Protein AF-A0A662BQ84-F1 (afdb_monomer)

Solvent-accessible surface area (backbone atoms only — not comparable to full-atom values): 8230 Å² total; per-residue (Å²): 111,75,69,59,52,52,52,52,53,50,53,56,57,56,59,62,64,73,66,66,74,77,81,66,77,71,79,76,79,43,72,66,58,54,48,57,73,73,49,68,74,61,51,73,52,59,63,86,55,91,82,68,90,60,71,38,52,29,41,35,36,44,42,56,72,46,82,45,59,93,49,97,85,47,51,52,37,38,36,45,29,62,26,36,37,41,40,28,35,71,50,88,88,53,44,69,54,76,37,42,40,39,45,31,42,33,42,38,37,54,76,43,84,90,43,82,91,64,59,46,71,51,72,52,73,52,74,49,80,44,54,86,77,84,84,94,129

Sequence (137 aa):
MRKHLLSCLFTLFLTGLSFAQQIDSLPRVDLAKIALVNQSDSYVTLPFDIGNLEPLIFEANISPSFIIRKRKDSRLMGVLTAQIIIRMYNEESLPVRTPSYMPQITAYYLLNDKKAASKHTLFGKVAHHSNGQSGDF

Mean predicted aligned error: 11.11 Å

pLDDT: mean 84.64, std 13.66, range [54.66, 98.19]

Radius of gyration: 25.5 Å; Cα contacts (8 Å, |Δi|>4): 216; chains: 1; bounding box: 55×31×76 Å

Secondary structure (DSSP, 8-state):
-HHHHHHHHHHHHHHHTS------------HHHHHHHTSPPPEE--TTSTT-SS-EEEEEEE--EEEE-SSTT-SEEEEEEEEEEEEEESSTT--EEEEEEEEEEEEEEES--S-TT---EEEEEEE--B----S--

Nearest PDB structures (foldseek):
  4m4d-assembly2_B  TM=6.508E-01  e=1.703E+00  Mus musculus
  4m4d-assembly1_A  TM=5.588E-01  e=1.703E+00  Mus musculus
  2e3s-assembly1_A  TM=3.318E-01  e=1.096E+00  Homo sapiens
  6o1t-assembly1_A  TM=4.427E-01  e=5.128E+00  Bos taurus
  5wd6-assembly1_A  TM=4.422E-01  e=7.970E+00  Bos taurus

Foldseek 3Di:
DVVVVVVVVVVVVVVVVVPPDPPDPPPQDDPVNVVVVVFDDWDKDAQPDPPDPAQFRMKTKDWDKDKDDPDPRDQKIKIWIFIKIWTFHPDVVRDTAQIKTKIKMKMKGWPDDPDSVDIDIDMDMDIDIDSPDDDDD

Structure (mmCIF, N/CA/C/O backbone):
data_AF-A0A662BQ84-F1
#
_entry.id   AF-A0A662BQ84-F1
#
loop_
_atom_site.group_PDB
_atom_site.id
_atom_site.type_symbol
_atom_site.label_atom_id
_atom_site.label_alt_id
_atom_site.label_comp_id
_atom_site.label_asym_id
_atom_site.label_entity_id
_atom_site.label_seq_id
_atom_site.pdbx_PDB_ins_code
_atom_site.Cartn_x
_atom_site.Cartn_y
_atom_site.Cartn_z
_atom_site.occupancy
_atom_site.B_iso_or_equiv
_atom_site.auth_seq_id
_atom_site.auth_comp_id
_atom_site.auth_asym_id
_atom_site.auth_atom_id
_atom_site.pdbx_PDB_model_num
ATOM 1 N N . MET A 1 1 ? 38.771 -17.435 48.841 1.00 61.94 1 MET A N 1
ATOM 2 C CA . MET A 1 1 ? 38.374 -17.151 47.438 1.00 61.94 1 MET A CA 1
ATOM 3 C C . MET A 1 1 ? 36.941 -17.587 47.116 1.00 61.94 1 MET A C 1
ATOM 5 O O . MET A 1 1 ? 36.135 -16.732 46.782 1.00 61.94 1 MET A O 1
ATOM 9 N N . ARG A 1 2 ? 36.564 -18.862 47.301 1.00 68.62 2 ARG A N 1
ATOM 10 C CA . ARG A 1 2 ? 35.223 -19.393 46.955 1.00 68.62 2 ARG A CA 1
ATOM 11 C C . ARG A 1 2 ? 34.027 -18.698 47.650 1.00 68.62 2 ARG A C 1
ATOM 13 O O . ARG A 1 2 ? 32.981 -18.539 47.036 1.00 68.62 2 ARG A O 1
ATOM 20 N N . LYS A 1 3 ? 34.195 -18.227 48.896 1.00 66.38 3 LYS A N 1
ATOM 21 C CA . LYS A 1 3 ? 33.155 -17.493 49.654 1.00 66.38 3 LYS A CA 1
ATOM 22 C C . LYS A 1 3 ? 32.896 -16.071 49.124 1.00 66.38 3 LYS A C 1
ATOM 24 O O . LYS A 1 3 ? 31.753 -15.637 49.088 1.00 66.38 3 LYS A O 1
ATOM 29 N N . HIS A 1 4 ? 33.938 -15.377 48.659 1.00 72.38 4 HIS A N 1
ATOM 30 C CA . HIS A 1 4 ? 33.802 -14.040 48.065 1.00 72.38 4 HIS A CA 1
ATOM 31 C C . HIS A 1 4 ? 33.186 -14.104 46.663 1.00 72.38 4 HIS A C 1
ATOM 33 O O . HIS A 1 4 ? 32.389 -13.245 46.313 1.00 72.38 4 HIS A O 1
ATOM 39 N N . LEU A 1 5 ? 33.470 -15.174 45.910 1.00 75.38 5 LEU A N 1
ATOM 40 C CA . LEU A 1 5 ? 32.844 -15.430 44.611 1.00 75.38 5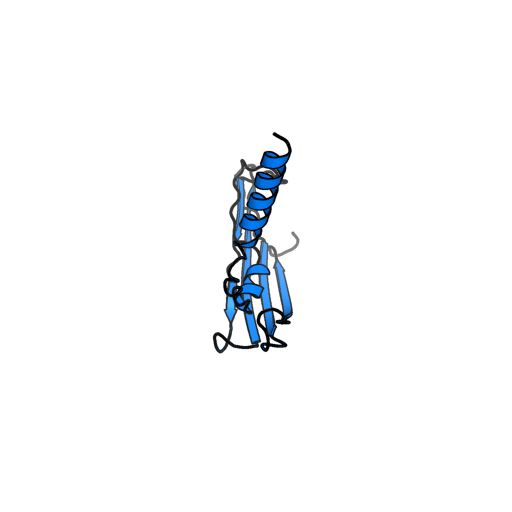 LEU A CA 1
ATOM 41 C C . LEU A 1 5 ? 31.324 -15.631 44.740 1.00 75.38 5 LEU A C 1
ATOM 43 O O . LEU A 1 5 ? 30.566 -15.031 43.985 1.00 75.38 5 LEU A O 1
ATOM 47 N N . LEU A 1 6 ? 30.875 -16.419 45.728 1.00 75.69 6 LEU A N 1
ATOM 48 C CA . LEU A 1 6 ? 29.442 -16.589 46.003 1.00 75.69 6 LEU A CA 1
ATOM 49 C C . LEU A 1 6 ? 28.777 -15.276 46.430 1.00 75.69 6 LEU A C 1
ATOM 51 O O . LEU A 1 6 ? 27.663 -14.993 46.003 1.00 75.69 6 LEU A O 1
ATOM 55 N N . SER A 1 7 ? 29.462 -14.472 47.248 1.00 73.25 7 SER A N 1
ATOM 56 C CA . SER A 1 7 ? 28.945 -13.174 47.682 1.00 73.25 7 SER A CA 1
ATOM 57 C C . SER A 1 7 ? 28.799 -12.196 46.513 1.00 73.25 7 SER A C 1
ATOM 59 O O . SER A 1 7 ? 27.781 -11.517 46.455 1.00 73.25 7 SER A O 1
ATOM 61 N N . CYS A 1 8 ? 29.749 -12.172 45.568 1.00 76.25 8 CYS A N 1
ATOM 62 C CA . CYS A 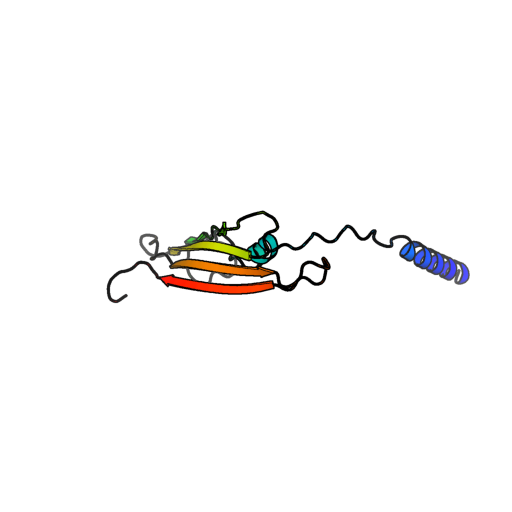1 8 ? 29.648 -11.388 44.332 1.00 76.25 8 CYS A CA 1
ATOM 63 C C . CYS A 1 8 ? 28.523 -11.871 43.408 1.00 76.25 8 CYS A C 1
ATOM 65 O O . CYS A 1 8 ? 27.810 -11.052 42.838 1.00 76.25 8 CYS A O 1
ATOM 67 N N . LEU A 1 9 ? 28.338 -13.187 43.260 1.00 75.69 9 LEU A N 1
ATOM 68 C CA . LEU A 1 9 ? 27.233 -13.742 42.470 1.00 75.69 9 LEU A CA 1
ATOM 69 C C . LEU A 1 9 ? 25.872 -13.400 43.084 1.00 75.69 9 LEU A C 1
ATOM 71 O O . LEU A 1 9 ? 24.933 -13.088 42.360 1.00 75.69 9 LEU A O 1
ATOM 75 N N . PHE A 1 10 ? 25.777 -13.409 44.414 1.00 77.00 10 PHE A N 1
ATOM 76 C CA . PHE A 1 10 ? 24.557 -13.055 45.130 1.00 77.00 10 PHE A CA 1
ATOM 77 C C . PHE A 1 10 ? 24.219 -11.563 44.994 1.00 77.00 10 PHE A C 1
ATOM 79 O O . PHE A 1 10 ? 23.071 -11.223 44.717 1.00 77.00 10 PHE A O 1
ATOM 86 N N . THR A 1 11 ? 25.203 -10.662 45.099 1.00 69.12 11 THR A N 1
ATOM 87 C CA . THR A 1 11 ? 24.973 -9.224 44.873 1.00 69.12 11 THR A CA 1
ATOM 88 C C . THR A 1 11 ? 24.641 -8.896 43.420 1.00 69.12 11 THR A C 1
ATOM 90 O O . THR A 1 11 ? 23.784 -8.045 43.193 1.00 69.12 11 THR A O 1
ATOM 93 N N . LEU A 1 12 ? 25.231 -9.598 42.445 1.00 67.75 12 LEU A N 1
ATOM 94 C CA . LEU A 1 12 ? 24.875 -9.460 41.026 1.00 67.75 12 LEU A CA 1
ATOM 95 C C . LEU A 1 12 ? 23.437 -9.933 40.741 1.00 67.75 12 LEU A C 1
ATOM 97 O O . LEU A 1 12 ? 22.743 -9.361 39.904 1.00 67.75 12 LEU A O 1
ATOM 101 N N . PHE A 1 13 ? 22.970 -10.957 41.461 1.00 66.62 13 PHE A N 1
ATOM 102 C CA . PHE A 1 13 ? 21.599 -11.456 41.342 1.00 66.62 13 PHE A CA 1
ATOM 103 C C . PHE A 1 13 ? 20.577 -10.498 41.976 1.00 66.62 13 PHE A C 1
ATOM 105 O O . PHE A 1 13 ? 19.495 -10.301 41.426 1.00 66.62 13 PHE A O 1
ATOM 112 N N . LEU A 1 14 ? 20.921 -9.851 43.098 1.00 63.28 14 LEU A N 1
ATOM 113 C CA . LEU A 1 14 ? 20.046 -8.863 43.739 1.00 63.28 14 LEU A CA 1
ATOM 114 C C . LEU A 1 14 ? 19.921 -7.555 42.946 1.00 63.28 14 LEU A C 1
ATOM 116 O O . LEU A 1 14 ? 18.841 -6.969 42.931 1.00 63.28 14 LEU A O 1
ATOM 120 N N . THR A 1 15 ? 20.977 -7.090 42.272 1.00 63.03 15 THR A N 1
ATOM 121 C CA . THR A 1 15 ? 20.906 -5.848 41.477 1.00 63.03 15 THR A CA 1
ATOM 122 C C . THR A 1 15 ? 20.133 -6.019 40.168 1.00 63.03 15 THR A C 1
ATOM 124 O O . THR A 1 15 ? 19.561 -5.047 39.676 1.00 63.03 15 THR A O 1
ATOM 127 N N . GLY A 1 16 ? 20.036 -7.245 39.637 1.00 60.16 16 GLY A N 1
ATOM 128 C CA . GLY A 1 16 ? 19.212 -7.562 38.465 1.00 60.16 16 GLY A CA 1
ATOM 129 C C . GLY A 1 16 ? 17.701 -7.438 38.703 1.00 60.16 16 GLY A C 1
ATOM 130 O O . GLY A 1 16 ? 16.955 -7.216 37.753 1.00 60.16 16 GLY A O 1
ATOM 131 N N . LEU A 1 17 ? 17.239 -7.526 39.957 1.00 59.69 17 LEU A N 1
ATOM 132 C CA . LEU A 1 17 ? 15.814 -7.421 40.305 1.00 59.69 17 LEU A CA 1
ATOM 133 C C . LEU A 1 17 ? 15.318 -5.968 40.415 1.00 59.69 17 LEU A C 1
ATOM 135 O O . LEU A 1 17 ? 14.118 -5.723 40.307 1.00 59.69 17 LEU A O 1
ATOM 139 N N . SER A 1 18 ? 16.221 -4.999 40.602 1.00 56.44 18 SER A N 1
ATOM 140 C CA . SER A 1 18 ? 15.866 -3.585 40.815 1.00 56.44 18 SER A CA 1
ATOM 141 C C . SER A 1 18 ? 15.629 -2.795 39.525 1.00 56.44 18 SER A C 1
ATOM 143 O O . SER A 1 18 ? 15.145 -1.669 39.584 1.00 56.44 18 SER A O 1
ATOM 145 N N . PHE A 1 19 ? 15.905 -3.383 38.358 1.00 57.66 19 PHE A N 1
ATOM 146 C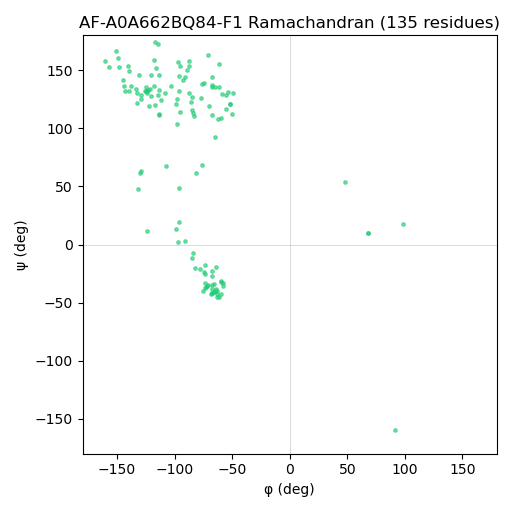 CA . PHE A 1 19 ? 15.495 -2.851 37.054 1.00 57.66 19 PHE A CA 1
ATOM 147 C C . PHE A 1 19 ? 14.197 -3.520 36.585 1.00 57.66 19 PHE A C 1
ATOM 149 O O . PHE A 1 19 ? 14.080 -3.982 35.451 1.00 57.66 19 PHE A O 1
ATOM 156 N N . ALA A 1 20 ? 13.197 -3.584 37.466 1.00 57.19 20 ALA A N 1
ATOM 157 C CA . ALA A 1 20 ? 11.831 -3.818 37.027 1.00 57.19 20 ALA A CA 1
ATOM 158 C C . ALA A 1 20 ? 11.436 -2.633 36.136 1.00 57.19 20 ALA A C 1
ATOM 160 O O . ALA A 1 20 ? 11.306 -1.503 36.606 1.00 57.19 20 ALA A O 1
ATOM 161 N N . GLN A 1 21 ? 11.331 -2.884 34.831 1.00 61.06 21 GLN A N 1
ATOM 162 C CA . GLN A 1 21 ? 10.922 -1.889 33.850 1.00 61.06 21 GLN A CA 1
ATOM 163 C C . GLN A 1 21 ? 9.615 -1.241 34.309 1.00 61.06 21 GLN A C 1
ATOM 165 O O . GLN A 1 21 ? 8.598 -1.915 34.489 1.00 61.06 21 GLN A O 1
ATOM 170 N N . GLN A 1 22 ? 9.647 0.077 34.491 1.00 56.81 22 GLN A N 1
ATOM 171 C CA . GLN A 1 22 ? 8.438 0.876 34.568 1.00 56.81 22 GLN A CA 1
ATOM 172 C C . GLN A 1 22 ? 7.662 0.592 33.283 1.00 56.81 22 GLN A C 1
ATOM 174 O O . GLN A 1 22 ? 8.183 0.811 32.190 1.00 56.81 22 GLN A O 1
ATOM 179 N N . ILE A 1 23 ? 6.471 0.002 33.412 1.00 57.41 23 ILE A N 1
ATOM 180 C CA . ILE A 1 23 ? 5.591 -0.261 32.275 1.00 57.41 23 ILE A CA 1
ATOM 181 C C . ILE A 1 23 ? 5.200 1.108 31.735 1.00 57.41 23 ILE A C 1
ATOM 183 O O . ILE A 1 23 ? 4.255 1.736 32.213 1.00 57.41 23 ILE A O 1
ATOM 187 N N . ASP A 1 24 ? 5.972 1.587 30.767 1.00 54.66 24 ASP A N 1
ATOM 188 C CA . ASP A 1 24 ? 5.581 2.717 29.953 1.00 54.66 24 ASP A CA 1
ATOM 189 C C . ASP A 1 24 ? 4.227 2.353 29.348 1.00 54.66 24 ASP A C 1
ATOM 191 O O . ASP A 1 24 ? 4.035 1.237 28.848 1.00 54.66 24 ASP A O 1
ATOM 195 N N . SER A 1 25 ? 3.244 3.245 29.489 1.00 62.25 25 SER A N 1
ATOM 196 C CA . SER A 1 25 ? 1.880 2.990 29.036 1.00 62.25 25 SER A CA 1
ATOM 197 C C . SER A 1 25 ? 1.930 2.508 27.589 1.00 62.25 25 SER A C 1
ATOM 199 O O . SER A 1 25 ? 2.324 3.278 26.710 1.00 62.25 25 SER A O 1
ATOM 201 N N . LEU A 1 26 ? 1.577 1.237 27.349 1.00 63.09 26 LEU A N 1
ATOM 202 C CA . LEU A 1 26 ? 1.655 0.652 26.013 1.00 63.09 26 LEU A CA 1
ATOM 203 C C . LEU A 1 26 ? 0.971 1.601 25.020 1.00 63.09 26 LEU A C 1
ATOM 205 O O . LEU A 1 26 ? -0.157 2.035 25.295 1.00 63.09 26 LEU A O 1
ATOM 209 N N . PRO A 1 27 ? 1.617 1.939 23.888 1.00 64.31 27 PRO A N 1
ATOM 210 C CA . PRO A 1 27 ? 1.040 2.857 22.921 1.00 64.31 27 PRO A CA 1
ATOM 211 C C . PRO A 1 27 ? -0.366 2.381 22.559 1.00 64.31 27 PRO A C 1
ATOM 213 O O . PRO A 1 27 ? -0.541 1.249 22.102 1.00 64.31 27 PRO A O 1
ATOM 216 N N . ARG A 1 28 ? -1.384 3.220 22.785 1.00 70.00 28 ARG A N 1
ATOM 217 C CA . ARG A 1 28 ? -2.776 2.851 22.500 1.00 70.00 28 ARG A CA 1
ATOM 218 C C . ARG A 1 28 ? -2.895 2.537 21.010 1.00 70.00 28 ARG A C 1
ATOM 220 O O . ARG A 1 28 ? -2.848 3.441 20.182 1.00 70.00 28 ARG A O 1
ATOM 227 N N . VAL A 1 29 ? -3.075 1.262 20.673 1.00 79.00 29 VAL A N 1
ATOM 228 C CA . VAL A 1 29 ? -3.339 0.843 19.295 1.00 79.00 29 VAL A CA 1
ATOM 229 C C . VAL A 1 29 ? -4.745 1.318 18.928 1.00 79.00 29 VAL A C 1
ATOM 231 O O . VAL A 1 29 ? -5.732 0.990 19.598 1.00 79.00 29 VAL A O 1
ATOM 234 N N . ASP A 1 30 ? -4.844 2.171 17.914 1.00 86.69 30 ASP A N 1
ATOM 235 C CA . ASP A 1 30 ? -6.103 2.657 17.356 1.00 86.69 30 ASP A CA 1
ATOM 236 C C . ASP A 1 30 ? -6.289 2.163 15.915 1.00 86.69 30 ASP A C 1
ATOM 238 O O . ASP A 1 30 ? -5.398 1.538 15.335 1.00 86.69 30 ASP A O 1
ATOM 242 N N . LEU A 1 31 ? -7.472 2.407 15.342 1.00 91.56 31 LEU A N 1
ATOM 243 C CA . LEU A 1 31 ? -7.779 1.955 13.984 1.00 91.56 31 LEU A CA 1
ATOM 244 C C . LEU A 1 31 ? -6.816 2.543 12.945 1.00 91.56 31 LEU A C 1
ATOM 246 O O . LEU A 1 31 ? -6.504 1.862 11.975 1.00 91.56 31 LEU A O 1
ATOM 250 N N . ALA A 1 32 ? -6.317 3.767 13.151 1.00 91.62 32 ALA A N 1
ATOM 251 C CA . ALA A 1 32 ? -5.379 4.402 12.231 1.00 91.62 32 ALA A CA 1
ATOM 252 C C . ALA A 1 32 ? -4.025 3.684 12.236 1.00 91.62 32 ALA A C 1
ATOM 254 O O . ALA A 1 32 ? -3.467 3.432 11.173 1.00 91.62 32 ALA A O 1
ATOM 255 N N . LYS A 1 33 ? -3.529 3.286 13.413 1.00 90.50 33 LYS A N 1
ATOM 256 C CA . LYS A 1 33 ? -2.292 2.510 13.529 1.00 90.50 33 LYS A CA 1
ATOM 257 C C . LYS A 1 33 ? -2.439 1.099 12.959 1.00 90.50 33 LYS A C 1
ATOM 259 O O . LYS A 1 33 ? -1.532 0.630 12.286 1.00 90.50 33 LYS A O 1
ATOM 264 N N . ILE A 1 34 ? -3.590 0.452 13.165 1.00 90.31 34 ILE A N 1
ATOM 265 C CA . ILE A 1 34 ? -3.905 -0.842 12.532 1.00 90.31 34 ILE A CA 1
ATOM 266 C C . ILE A 1 34 ? -3.931 -0.701 11.007 1.00 90.31 34 ILE A C 1
ATOM 268 O O . ILE A 1 34 ? -3.357 -1.523 10.302 1.00 90.31 34 ILE A O 1
ATOM 272 N N . ALA A 1 35 ? -4.579 0.345 10.493 1.00 92.69 35 ALA A N 1
ATOM 273 C CA . ALA A 1 35 ? -4.621 0.603 9.063 1.00 92.69 35 ALA A CA 1
ATOM 274 C C . ALA A 1 35 ? -3.233 0.875 8.480 1.00 92.69 35 ALA A C 1
ATOM 276 O O . ALA A 1 35 ? -2.940 0.340 7.420 1.00 92.69 35 ALA A O 1
ATOM 277 N N . LEU A 1 36 ? -2.394 1.657 9.167 1.00 90.81 36 LEU A N 1
ATOM 278 C CA . LEU A 1 36 ? -1.030 1.959 8.732 1.00 90.81 36 LEU A CA 1
ATOM 279 C C . LEU A 1 36 ? -0.181 0.688 8.596 1.00 90.81 36 LEU A C 1
ATOM 281 O O . LEU A 1 36 ? 0.508 0.528 7.603 1.00 90.81 36 LEU A O 1
ATOM 285 N N . VAL A 1 37 ? -0.278 -0.240 9.552 1.00 89.19 37 VAL A N 1
ATOM 286 C CA . VAL A 1 37 ? 0.458 -1.519 9.501 1.00 89.19 37 VAL A CA 1
ATOM 287 C C . VAL A 1 37 ? -0.036 -2.433 8.369 1.00 89.19 37 VAL A C 1
ATOM 289 O O . VAL A 1 37 ? 0.725 -3.243 7.858 1.00 89.19 37 VAL A O 1
ATOM 292 N N . ASN A 1 38 ? -1.300 -2.305 7.960 1.00 89.94 38 ASN A N 1
ATOM 293 C CA . ASN A 1 38 ? -1.888 -3.080 6.861 1.00 89.94 38 ASN A CA 1
ATOM 294 C C . ASN A 1 38 ? -1.765 -2.395 5.484 1.00 89.94 38 ASN A C 1
ATOM 296 O O . ASN A 1 38 ? -2.335 -2.887 4.502 1.00 89.94 38 ASN A O 1
ATOM 300 N N . GLN A 1 39 ? -1.111 -1.234 5.405 1.00 88.50 39 GLN A N 1
ATOM 301 C CA . GLN A 1 39 ? -0.878 -0.519 4.151 1.00 88.50 39 GLN A CA 1
ATOM 302 C C . GLN A 1 39 ? 0.426 -0.979 3.505 1.00 88.50 39 GLN A C 1
ATOM 304 O O . GLN A 1 39 ? 1.367 -1.368 4.185 1.00 88.50 39 GLN A O 1
ATOM 309 N N . SER A 1 40 ? 0.471 -0.926 2.174 1.00 91.06 40 SER A N 1
ATOM 310 C CA . SER A 1 40 ? 1.709 -1.134 1.427 1.00 91.06 40 SER A CA 1
ATOM 311 C C . SER A 1 40 ? 2.608 0.089 1.553 1.00 91.06 40 SER A C 1
ATOM 313 O O . SER A 1 40 ? 2.124 1.220 1.444 1.00 91.06 40 SER A O 1
ATOM 315 N N . ASP A 1 41 ? 3.905 -0.149 1.723 1.00 92.50 41 ASP A N 1
ATOM 316 C CA . ASP A 1 41 ? 4.904 0.907 1.847 1.00 92.50 41 ASP A CA 1
ATOM 317 C C . ASP A 1 41 ? 5.079 1.676 0.543 1.00 92.50 41 ASP A C 1
ATOM 319 O O . ASP A 1 41 ? 5.045 1.102 -0.546 1.00 92.50 41 ASP A O 1
ATOM 323 N N . SER A 1 42 ? 5.316 2.982 0.659 1.00 95.38 42 SER A N 1
ATOM 324 C CA . SER A 1 42 ? 5.828 3.760 -0.467 1.00 95.38 42 SER A CA 1
ATOM 325 C C . SER A 1 42 ? 7.351 3.691 -0.471 1.00 95.38 42 SER A C 1
ATOM 327 O O . SER A 1 42 ? 7.972 3.937 0.561 1.00 95.38 42 SER A O 1
ATOM 329 N N . TYR A 1 43 ? 7.952 3.372 -1.613 1.00 94.38 43 TYR A N 1
ATOM 330 C CA . TYR A 1 43 ? 9.400 3.230 -1.746 1.00 94.38 43 TYR A CA 1
ATOM 331 C C . TYR A 1 43 ? 9.867 3.559 -3.161 1.00 94.38 43 TYR A C 1
ATOM 333 O O . TYR A 1 43 ? 9.070 3.617 -4.099 1.00 94.38 43 TYR A O 1
ATOM 341 N N . VAL A 1 44 ? 11.180 3.731 -3.295 1.00 93.00 44 VAL A N 1
ATOM 342 C CA . VAL A 1 44 ? 11.890 3.769 -4.573 1.00 93.00 44 VAL A CA 1
ATOM 343 C C . VAL A 1 44 ? 13.114 2.869 -4.452 1.00 93.00 44 VAL A C 1
ATOM 345 O O . VAL A 1 44 ? 13.862 2.990 -3.483 1.00 93.00 44 VAL A O 1
ATOM 348 N N . THR A 1 45 ? 13.312 1.974 -5.413 1.00 91.19 45 THR A N 1
ATOM 349 C CA . THR A 1 45 ? 14.526 1.162 -5.542 1.00 91.19 45 THR A CA 1
ATOM 350 C C . THR A 1 45 ? 15.487 1.795 -6.539 1.00 91.19 45 THR A C 1
ATOM 352 O O . THR A 1 45 ? 15.092 2.578 -7.405 1.00 91.19 45 THR A O 1
ATOM 355 N N . LEU A 1 46 ? 16.768 1.458 -6.411 1.00 86.31 46 LEU A N 1
ATOM 356 C CA . LEU A 1 46 ? 17.830 1.891 -7.314 1.00 86.31 46 LEU A CA 1
ATOM 357 C C . LEU A 1 46 ? 18.459 0.662 -7.993 1.00 86.31 46 LEU A C 1
ATOM 359 O O . LEU A 1 46 ? 18.370 -0.438 -7.444 1.00 86.31 46 LEU A O 1
ATOM 363 N N . PRO A 1 47 ? 19.140 0.821 -9.144 1.00 81.88 47 PRO A N 1
ATOM 364 C CA . PRO A 1 47 ? 19.628 -0.315 -9.931 1.00 81.88 47 PRO A CA 1
ATOM 365 C C . PRO A 1 47 ? 20.687 -1.166 -9.214 1.00 81.88 47 PRO A C 1
ATOM 367 O O . PRO A 1 47 ? 20.951 -2.292 -9.617 1.00 81.88 47 PRO A O 1
ATOM 370 N N . PHE A 1 48 ? 21.331 -0.615 -8.183 1.00 73.94 48 PHE A N 1
ATOM 371 C CA . PHE A 1 48 ? 22.501 -1.199 -7.525 1.00 73.94 48 PHE A CA 1
ATOM 372 C C . PHE A 1 48 ? 22.170 -1.957 -6.232 1.00 73.94 48 PHE A C 1
ATOM 374 O O . PHE A 1 48 ? 23.077 -2.236 -5.448 1.00 73.94 48 PHE A O 1
ATOM 381 N N . ASP A 1 49 ? 20.893 -2.254 -5.985 1.00 65.56 49 ASP A N 1
ATOM 382 C CA . ASP A 1 49 ? 20.469 -2.974 -4.784 1.00 65.56 49 ASP A CA 1
ATOM 383 C C . ASP A 1 49 ? 20.521 -4.503 -4.964 1.00 65.56 49 ASP A C 1
ATOM 385 O O . ASP A 1 49 ? 20.420 -5.040 -6.071 1.00 65.56 49 ASP A O 1
ATOM 389 N N . ILE A 1 50 ? 20.696 -5.222 -3.857 1.00 68.50 50 ILE A N 1
ATOM 390 C CA . ILE A 1 50 ? 20.793 -6.682 -3.841 1.00 68.50 50 ILE A CA 1
ATOM 391 C C . ILE A 1 50 ? 19.388 -7.275 -3.987 1.00 68.50 50 ILE A C 1
ATOM 393 O O . ILE A 1 50 ? 18.501 -7.004 -3.183 1.00 68.50 50 ILE A O 1
ATOM 397 N N . GLY A 1 51 ? 19.204 -8.159 -4.973 1.00 61.34 51 GLY A N 1
ATOM 398 C CA . GLY A 1 51 ? 17.968 -8.936 -5.129 1.00 61.34 51 GLY A CA 1
ATOM 399 C C . GLY A 1 51 ? 16.967 -8.392 -6.15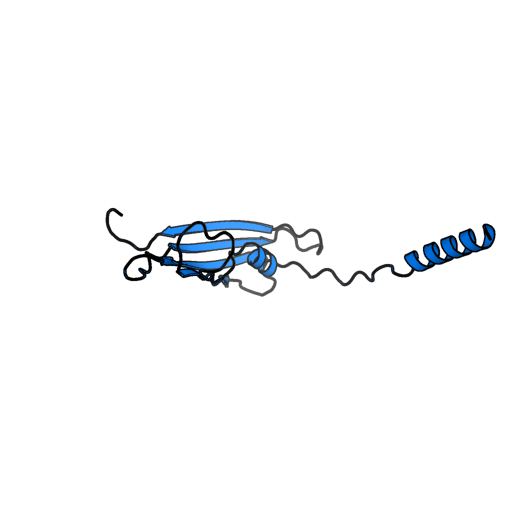0 1.00 61.34 51 GLY A C 1
ATOM 400 O O . GLY A 1 51 ? 15.810 -8.806 -6.129 1.00 61.34 51 GLY A O 1
ATOM 401 N N . ASN A 1 52 ? 17.385 -7.506 -7.059 1.00 64.88 52 ASN A N 1
ATOM 402 C CA . ASN A 1 52 ? 16.536 -7.095 -8.174 1.00 64.88 52 ASN A CA 1
ATOM 403 C C . ASN A 1 52 ? 16.330 -8.277 -9.143 1.00 64.88 52 ASN A C 1
ATOM 405 O O . ASN A 1 52 ? 17.280 -8.746 -9.769 1.00 64.88 52 ASN A O 1
ATOM 409 N N . LEU A 1 53 ? 15.101 -8.798 -9.213 1.00 70.56 53 LEU A N 1
ATOM 410 C CA . LEU A 1 53 ? 14.745 -9.943 -10.065 1.00 70.56 53 LEU A CA 1
ATOM 411 C C . LEU A 1 53 ? 14.680 -9.561 -11.552 1.00 70.56 53 LEU A C 1
ATOM 413 O O . LEU A 1 53 ? 14.884 -10.412 -12.412 1.00 70.56 53 LEU A O 1
ATOM 417 N N . GLU A 1 54 ? 14.421 -8.285 -11.837 1.00 80.88 54 GLU A N 1
ATOM 418 C CA . GLU A 1 54 ? 14.259 -7.719 -13.176 1.00 80.88 54 GLU A CA 1
ATOM 419 C C . GLU A 1 54 ? 15.367 -6.683 -13.449 1.00 80.88 54 GLU A C 1
ATOM 421 O O . GLU A 1 54 ? 15.847 -6.036 -12.512 1.00 80.88 54 GLU A O 1
ATOM 426 N N . PRO A 1 55 ? 15.783 -6.460 -14.711 1.00 87.50 55 PRO A N 1
ATOM 427 C CA . PRO A 1 55 ? 16.816 -5.483 -15.051 1.00 87.50 55 PRO A CA 1
ATOM 428 C C . PRO A 1 55 ? 16.248 -4.053 -15.001 1.00 87.50 55 PRO A C 1
ATOM 430 O O . PRO A 1 55 ? 16.085 -3.406 -16.029 1.00 87.50 55 PRO A O 1
ATOM 433 N N . LEU A 1 56 ? 15.901 -3.546 -13.818 1.00 90.56 56 LEU A N 1
ATOM 434 C CA . LEU A 1 56 ? 15.292 -2.221 -13.648 1.00 90.56 56 LEU A CA 1
ATOM 435 C C . LEU A 1 56 ? 16.336 -1.129 -13.389 1.00 90.56 56 LEU A C 1
ATOM 437 O O . LEU A 1 56 ? 17.279 -1.322 -12.625 1.00 90.56 56 LEU A O 1
ATOM 441 N N . ILE A 1 57 ? 16.108 0.056 -13.963 1.00 92.19 57 ILE A N 1
ATOM 442 C CA . ILE A 1 57 ? 16.764 1.301 -13.539 1.00 92.19 57 ILE A CA 1
ATOM 443 C C . ILE A 1 57 ? 16.147 1.791 -12.225 1.00 92.19 57 ILE A C 1
ATOM 445 O O . ILE A 1 57 ? 16.860 2.259 -11.346 1.00 92.19 57 ILE A O 1
ATOM 449 N N . PHE A 1 58 ? 14.827 1.684 -12.071 1.00 91.81 58 PHE A N 1
ATOM 450 C CA . PHE A 1 58 ? 14.160 1.891 -10.787 1.00 91.81 58 PHE A CA 1
ATOM 451 C C . PHE A 1 58 ? 12.771 1.247 -10.770 1.00 91.81 58 PHE A C 1
ATOM 453 O O . PHE A 1 58 ? 12.122 1.081 -11.809 1.00 91.81 58 PHE A O 1
ATOM 460 N N . GLU A 1 59 ? 12.288 0.972 -9.563 1.00 93.31 59 GLU A N 1
ATOM 461 C CA . GLU A 1 59 ? 10.883 0.735 -9.252 1.00 93.31 59 GLU A CA 1
ATOM 462 C C . GLU A 1 59 ? 10.444 1.736 -8.187 1.00 93.31 59 GLU A C 1
ATOM 464 O O . GLU A 1 59 ? 11.131 1.936 -7.190 1.00 93.31 59 GLU A O 1
ATOM 469 N N . ALA A 1 60 ? 9.297 2.373 -8.388 1.00 94.31 60 ALA A N 1
ATOM 470 C CA . ALA A 1 60 ? 8.684 3.242 -7.397 1.00 94.31 60 ALA A CA 1
ATOM 471 C C . ALA A 1 60 ? 7.282 2.732 -7.076 1.00 94.31 60 ALA A C 1
ATOM 473 O O . ALA A 1 60 ? 6.423 2.695 -7.959 1.00 94.31 60 ALA A O 1
ATOM 474 N N . ASN A 1 61 ? 7.038 2.377 -5.816 1.00 96.31 61 ASN A N 1
ATOM 475 C CA . ASN A 1 61 ? 5.695 2.130 -5.304 1.00 96.31 61 ASN A CA 1
ATOM 476 C C . ASN A 1 61 ? 5.210 3.382 -4.574 1.00 96.31 61 ASN A C 1
ATOM 478 O O . ASN A 1 61 ? 5.820 3.825 -3.604 1.00 96.31 61 ASN A O 1
ATOM 482 N N . ILE A 1 62 ? 4.102 3.950 -5.032 1.00 96.94 62 ILE A N 1
ATOM 483 C CA . ILE A 1 62 ? 3.487 5.149 -4.472 1.00 96.94 62 ILE A CA 1
ATOM 484 C C . ILE A 1 62 ? 2.149 4.719 -3.882 1.00 96.94 62 ILE A C 1
ATOM 486 O O . ILE A 1 62 ? 1.250 4.335 -4.620 1.00 96.94 62 ILE A O 1
ATOM 490 N N . SER A 1 63 ? 2.011 4.756 -2.556 1.00 97.00 63 SER A N 1
ATOM 491 C CA . SER A 1 63 ? 0.865 4.191 -1.824 1.00 97.00 63 SER A CA 1
ATOM 492 C C . SER A 1 63 ? 0.246 5.206 -0.843 1.00 97.00 63 SER A C 1
ATOM 494 O O . SER A 1 63 ? 0.267 5.014 0.377 1.00 97.00 63 SER A O 1
ATOM 496 N N . PRO A 1 64 ? -0.301 6.336 -1.334 1.00 95.38 64 PRO A N 1
ATOM 497 C CA . PRO A 1 64 ? -0.952 7.324 -0.485 1.00 95.38 64 PRO A CA 1
ATOM 498 C C . PRO A 1 64 ? -2.239 6.748 0.103 1.00 95.38 64 PRO A C 1
ATOM 500 O O . PRO A 1 64 ? -3.045 6.148 -0.611 1.00 95.38 64 PRO A O 1
ATOM 503 N N . SER A 1 65 ? -2.452 6.974 1.400 1.00 94.75 65 SER A N 1
ATOM 504 C CA . SER A 1 65 ? -3.636 6.502 2.119 1.00 94.75 65 SER A CA 1
ATOM 505 C C . SER A 1 65 ? -4.364 7.637 2.829 1.00 94.75 65 SER A C 1
ATOM 507 O O . SER A 1 65 ? -3.772 8.430 3.559 1.00 94.75 65 SER A O 1
ATOM 509 N N . PHE A 1 66 ? -5.680 7.677 2.649 1.00 96.44 66 PHE A N 1
ATOM 510 C CA . PHE A 1 66 ? -6.564 8.713 3.166 1.00 96.44 66 PHE A CA 1
ATOM 511 C C . PHE A 1 66 ? -7.559 8.098 4.147 1.00 96.44 66 PHE A C 1
ATOM 513 O O . PHE A 1 66 ? -8.340 7.214 3.792 1.00 96.44 66 PHE A O 1
ATOM 520 N N . ILE A 1 67 ? -7.537 8.567 5.395 1.00 96.94 67 ILE A N 1
ATOM 521 C CA . ILE A 1 67 ? -8.438 8.095 6.451 1.00 96.94 67 ILE A CA 1
ATOM 522 C C . ILE A 1 67 ? -9.767 8.850 6.377 1.00 96.94 67 ILE A C 1
ATOM 524 O O . ILE A 1 67 ? -9.803 10.075 6.468 1.00 96.94 67 ILE A O 1
ATOM 528 N N . ILE A 1 68 ? -10.869 8.106 6.318 1.00 97.62 68 ILE A N 1
ATOM 529 C CA . ILE A 1 68 ? -12.239 8.621 6.283 1.00 97.62 68 ILE A CA 1
ATOM 530 C C . ILE A 1 68 ? -12.941 8.221 7.586 1.00 97.62 68 ILE A C 1
ATOM 532 O O . ILE A 1 68 ? -13.181 7.042 7.845 1.00 97.62 68 ILE A O 1
ATOM 536 N N . ARG A 1 69 ? -13.271 9.190 8.445 1.00 95.81 69 ARG A N 1
ATOM 537 C CA . ARG A 1 69 ? -13.990 8.957 9.713 1.00 95.81 69 ARG A CA 1
ATOM 538 C C . ARG A 1 69 ? -14.708 10.216 10.183 1.00 95.81 69 ARG A C 1
ATOM 540 O O . ARG A 1 69 ? -14.240 11.319 9.931 1.00 95.81 69 ARG A O 1
ATOM 547 N N . LYS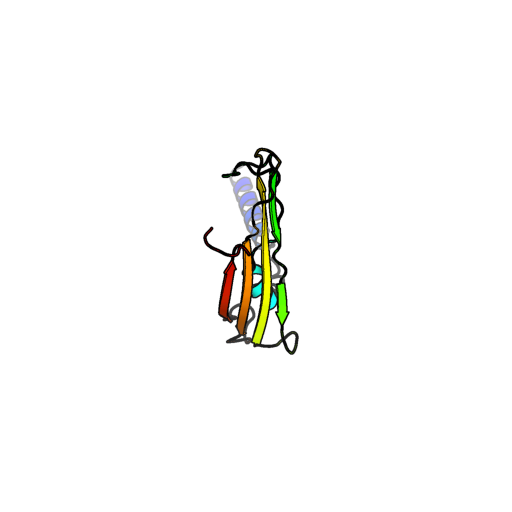 A 1 70 ? -15.796 10.052 10.942 1.00 95.94 70 LYS A N 1
ATOM 548 C CA . LYS A 1 70 ? -16.559 11.179 11.514 1.00 95.94 70 LYS A CA 1
ATOM 549 C C . LYS A 1 70 ? -15.774 11.942 12.589 1.00 95.94 70 LYS A C 1
ATOM 551 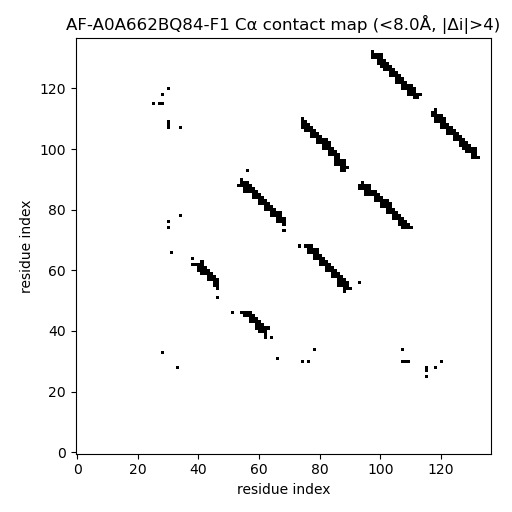O O . LYS A 1 70 ? -15.841 13.160 12.667 1.00 95.94 70 LYS A O 1
ATOM 556 N N . ARG A 1 71 ? -15.073 11.208 13.455 1.00 93.25 71 ARG A N 1
ATOM 557 C CA . ARG A 1 71 ? -14.296 11.717 14.602 1.00 93.25 71 ARG A CA 1
ATOM 558 C C . ARG A 1 71 ? -13.095 10.821 14.895 1.00 93.25 71 ARG A C 1
ATOM 560 O O . ARG A 1 71 ? -13.092 9.658 14.483 1.00 93.25 71 ARG A O 1
ATOM 567 N N . LYS A 1 72 ? -12.092 11.329 15.618 1.00 88.00 72 LYS A N 1
ATOM 568 C CA . LYS A 1 72 ? -10.829 10.613 15.886 1.00 88.00 72 LYS A CA 1
ATOM 569 C C . LYS A 1 72 ? -11.030 9.265 16.595 1.00 88.00 72 LYS A C 1
ATOM 571 O O . LYS A 1 72 ? -10.350 8.302 16.264 1.00 88.00 72 LYS A O 1
ATOM 576 N N . ASP A 1 73 ? -11.999 9.177 17.495 1.00 86.75 73 ASP A N 1
ATOM 577 C CA . ASP A 1 73 ? -12.368 7.992 18.281 1.00 86.75 73 ASP A CA 1
ATOM 578 C C . ASP A 1 73 ? -13.538 7.191 17.665 1.00 86.75 73 ASP A C 1
ATOM 580 O O . ASP A 1 73 ? -14.209 6.420 18.352 1.00 86.75 73 ASP A O 1
ATOM 584 N N . SER A 1 74 ? -13.822 7.373 16.369 1.00 91.94 74 SER A N 1
ATOM 585 C CA . SER A 1 74 ? -14.867 6.593 15.693 1.00 91.94 74 SER A CA 1
ATOM 586 C C . SER A 1 74 ? -14.533 5.106 15.718 1.00 91.94 74 SER A C 1
ATOM 588 O O . SER A 1 74 ? -13.422 4.701 15.387 1.00 91.94 74 SER A O 1
ATOM 590 N N . ARG A 1 75 ? -15.538 4.285 16.031 1.00 92.56 75 ARG A N 1
ATOM 591 C CA . ARG A 1 75 ? -15.435 2.823 15.937 1.00 92.56 75 ARG A CA 1
ATOM 592 C C . ARG A 1 75 ? -15.460 2.312 14.499 1.00 92.56 75 ARG A C 1
ATOM 594 O O . ARG A 1 75 ? -15.076 1.176 14.289 1.00 92.56 75 ARG A O 1
ATOM 601 N N . LEU A 1 76 ? -15.916 3.125 13.546 1.00 95.88 76 LEU A N 1
ATOM 602 C CA . LEU A 1 76 ? -15.901 2.840 12.114 1.00 95.88 76 LEU A CA 1
ATOM 603 C C . LEU A 1 76 ? -14.943 3.814 11.425 1.00 95.88 76 LEU A C 1
ATOM 605 O O . LEU A 1 76 ? -15.007 5.022 11.672 1.00 95.88 76 LEU A O 1
ATOM 609 N N . MET A 1 77 ? -14.077 3.288 10.566 1.00 97.50 77 MET A N 1
ATOM 610 C CA . MET A 1 77 ? -13.104 4.058 9.801 1.00 97.50 77 MET A CA 1
ATOM 611 C C . MET A 1 77 ? -12.946 3.457 8.405 1.00 97.50 77 MET A C 1
ATOM 613 O O . MET A 1 77 ? -12.759 2.253 8.272 1.00 97.50 77 MET A O 1
ATOM 617 N N . GLY A 1 78 ? -13.000 4.292 7.374 1.00 97.88 78 GLY A N 1
ATOM 618 C CA . GLY A 1 78 ? -12.612 3.940 6.014 1.00 97.88 78 GLY A CA 1
ATOM 619 C C . GLY A 1 78 ? -11.172 4.356 5.720 1.00 97.88 78 GLY A C 1
ATOM 620 O O . GLY A 1 78 ? -10.660 5.308 6.309 1.00 97.88 78 GLY A O 1
ATOM 621 N N . VAL A 1 79 ? -10.530 3.660 4.791 1.00 98.19 79 VAL A N 1
ATOM 622 C CA . VAL A 1 79 ? -9.236 4.024 4.212 1.00 98.19 79 VAL A CA 1
ATOM 623 C C . VAL A 1 79 ? -9.342 3.893 2.705 1.00 98.19 79 VAL A C 1
ATOM 625 O O . VAL A 1 79 ? -9.654 2.813 2.209 1.00 98.19 79 VAL A O 1
ATOM 628 N N . LEU A 1 80 ? -9.080 4.984 1.995 1.00 98.00 80 LEU A N 1
ATOM 629 C CA . LEU A 1 80 ? -8.889 4.986 0.550 1.00 98.00 80 LEU A CA 1
ATOM 630 C C . LEU A 1 80 ? -7.385 4.975 0.274 1.00 98.00 80 LEU A C 1
ATOM 632 O O . LEU A 1 80 ? -6.685 5.858 0.764 1.00 98.00 80 LEU A O 1
ATOM 636 N N . THR A 1 81 ? -6.893 4.016 -0.502 1.00 97.88 81 THR A N 1
ATOM 637 C CA . THR A 1 81 ? -5.493 3.983 -0.945 1.00 97.88 81 THR A CA 1
ATOM 638 C C . THR A 1 81 ? -5.454 4.015 -2.465 1.00 97.88 81 THR A C 1
ATOM 640 O O . THR A 1 81 ? -6.107 3.201 -3.117 1.00 97.88 81 THR A O 1
ATOM 643 N N . ALA A 1 82 ? -4.689 4.946 -3.025 1.00 96.31 82 ALA A N 1
ATOM 644 C CA . ALA A 1 82 ? -4.520 5.101 -4.469 1.00 96.31 82 ALA A CA 1
ATOM 645 C C . ALA A 1 82 ? -3.122 4.623 -4.881 1.00 96.31 82 ALA A C 1
ATOM 647 O O . ALA A 1 82 ? -2.266 5.433 -5.229 1.00 96.31 82 ALA A O 1
ATOM 648 N N . GLN A 1 83 ? -2.873 3.316 -4.760 1.00 97.56 83 GLN A N 1
ATOM 649 C CA . GLN A 1 83 ? -1.543 2.753 -4.974 1.00 97.56 83 GLN A CA 1
ATOM 650 C C . GLN A 1 83 ? -1.194 2.663 -6.465 1.00 97.56 83 GLN A C 1
ATOM 652 O O . GLN A 1 83 ? -2.029 2.264 -7.278 1.00 97.56 83 GLN A O 1
ATOM 657 N N . ILE A 1 84 ? 0.044 3.007 -6.819 1.00 97.69 84 ILE A N 1
ATOM 658 C CA . ILE A 1 84 ? 0.589 2.929 -8.177 1.00 97.69 84 ILE A CA 1
ATOM 659 C C . ILE A 1 84 ? 2.026 2.410 -8.099 1.00 97.69 84 ILE A C 1
ATOM 661 O O . ILE A 1 84 ? 2.816 2.941 -7.322 1.00 97.69 84 ILE A O 1
ATOM 665 N N . ILE A 1 85 ? 2.383 1.421 -8.923 1.00 96.81 85 ILE A N 1
ATOM 666 C CA . ILE A 1 85 ? 3.788 1.035 -9.134 1.00 96.81 85 ILE A CA 1
ATOM 667 C C . ILE A 1 85 ? 4.241 1.472 -10.525 1.00 96.81 85 ILE A C 1
ATOM 669 O O . ILE A 1 85 ? 3.572 1.172 -11.513 1.00 96.81 85 ILE A O 1
ATOM 673 N N . ILE A 1 86 ? 5.387 2.148 -10.592 1.00 95.94 86 ILE A N 1
ATOM 674 C CA . ILE A 1 86 ? 6.040 2.611 -11.820 1.00 95.94 86 ILE A CA 1
ATOM 675 C C . ILE A 1 86 ? 7.405 1.934 -11.926 1.00 95.94 86 ILE A C 1
ATOM 677 O O . ILE A 1 86 ? 8.131 1.855 -10.936 1.00 95.94 86 ILE A O 1
ATOM 681 N N . ARG A 1 87 ? 7.759 1.460 -13.125 1.00 94.69 87 ARG A N 1
ATOM 682 C CA . ARG A 1 87 ? 9.025 0.769 -13.397 1.00 94.69 87 ARG A CA 1
ATOM 683 C C . ARG A 1 87 ? 9.678 1.314 -14.651 1.00 94.69 87 ARG A C 1
ATOM 685 O O . ARG A 1 87 ? 9.018 1.433 -15.684 1.00 94.69 87 ARG A O 1
ATOM 692 N N . MET A 1 88 ? 10.974 1.574 -14.565 1.00 94.62 88 MET A N 1
ATOM 693 C CA . MET A 1 88 ? 11.816 1.865 -15.719 1.00 94.62 88 MET A CA 1
ATOM 694 C C . MET A 1 88 ? 12.788 0.713 -15.921 1.00 94.62 88 MET A C 1
ATOM 696 O O . MET A 1 88 ? 13.525 0.360 -15.000 1.00 94.62 88 MET A O 1
ATOM 700 N N . TYR A 1 89 ? 12.786 0.137 -17.117 1.00 93.25 89 TYR A N 1
ATOM 701 C CA . TYR A 1 89 ? 13.636 -0.997 -17.457 1.00 93.25 89 TYR A CA 1
ATOM 702 C C . TYR A 1 89 ? 14.965 -0.516 -18.030 1.00 93.25 89 TYR A C 1
ATOM 704 O O . TYR A 1 89 ? 15.031 0.475 -18.757 1.00 93.25 89 TYR A O 1
ATOM 712 N N . ASN A 1 90 ? 16.027 -1.244 -17.712 1.00 92.25 90 ASN A N 1
ATOM 713 C CA . ASN A 1 90 ? 17.347 -1.096 -18.303 1.00 92.25 90 ASN A CA 1
ATOM 714 C C . ASN A 1 90 ? 17.394 -1.841 -19.648 1.00 92.25 90 ASN A C 1
ATOM 716 O O . ASN A 1 90 ? 18.122 -2.814 -19.827 1.00 92.25 90 ASN A O 1
ATOM 720 N N . GLU A 1 91 ? 16.539 -1.398 -20.567 1.00 92.56 91 GLU A N 1
ATOM 721 C CA . GLU A 1 91 ? 16.421 -1.874 -21.946 1.00 92.56 91 GLU A CA 1
ATOM 722 C C . GLU A 1 91 ? 16.757 -0.728 -22.915 1.00 92.56 91 GLU A C 1
ATOM 724 O O . GLU A 1 91 ? 16.957 0.422 -22.507 1.00 92.56 91 GLU A O 1
ATOM 729 N N . GLU A 1 92 ? 16.806 -1.021 -24.216 1.00 93.25 92 GLU A N 1
ATOM 730 C CA . GLU A 1 92 ? 16.978 0.009 -25.240 1.00 93.25 92 GLU A CA 1
ATOM 731 C C . GLU A 1 92 ? 15.912 1.106 -25.088 1.00 93.25 92 GLU A C 1
ATOM 733 O O . GLU A 1 92 ? 14.721 0.829 -24.964 1.00 93.25 92 GLU A O 1
ATOM 738 N N . SER A 1 93 ? 16.348 2.367 -25.107 1.00 94.50 93 SER A N 1
ATOM 739 C CA . SER A 1 93 ? 15.513 3.558 -24.870 1.00 94.50 93 SER A CA 1
ATOM 740 C C . SER A 1 93 ? 14.970 3.742 -23.443 1.00 94.50 93 SER A C 1
ATOM 742 O O . SER A 1 93 ? 14.158 4.642 -23.237 1.00 94.50 93 SER A O 1
ATOM 744 N N . LEU A 1 94 ? 15.433 2.961 -22.456 1.00 93.75 94 LEU A N 1
ATOM 745 C CA . LEU A 1 94 ? 15.075 3.091 -21.032 1.00 93.75 94 LEU A CA 1
ATOM 746 C C . LEU A 1 94 ? 13.555 3.216 -20.794 1.00 93.75 94 LEU A C 1
ATOM 748 O O . LEU A 1 94 ? 13.088 4.189 -20.188 1.00 93.75 94 LEU A O 1
ATOM 752 N N . PRO A 1 95 ? 12.749 2.273 -21.311 1.00 95.31 95 PRO A N 1
ATOM 753 C CA . PRO A 1 95 ? 11.310 2.436 -21.341 1.00 95.31 95 PRO A CA 1
ATOM 754 C C . PRO A 1 95 ? 10.723 2.418 -19.928 1.00 95.31 95 PRO A C 1
ATOM 756 O O . PRO A 1 95 ? 11.039 1.561 -19.096 1.00 95.31 95 PRO A O 1
ATOM 759 N N . VAL A 1 96 ? 9.784 3.333 -19.687 1.00 94.06 96 VAL A N 1
ATOM 760 C CA . VAL A 1 96 ? 8.853 3.227 -18.562 1.00 94.06 96 VAL A CA 1
ATOM 761 C C . VAL A 1 96 ? 7.717 2.311 -19.003 1.00 94.06 96 VAL A C 1
ATOM 763 O O . VAL A 1 96 ? 6.934 2.668 -19.885 1.00 94.06 96 VAL A O 1
ATOM 766 N N . ARG A 1 97 ? 7.642 1.108 -18.425 1.00 89.94 97 ARG A N 1
ATOM 767 C CA . ARG A 1 97 ? 6.539 0.177 -18.707 1.00 89.94 97 ARG A CA 1
ATOM 768 C C . ARG A 1 97 ? 5.252 0.689 -18.070 1.00 89.94 97 ARG A C 1
ATOM 770 O O . ARG A 1 97 ? 5.264 1.550 -17.189 1.00 89.94 97 ARG A O 1
ATOM 777 N N . THR A 1 98 ? 4.128 0.152 -18.528 1.00 93.88 98 THR A N 1
ATOM 778 C CA . THR A 1 98 ? 2.819 0.595 -18.059 1.00 93.88 98 THR A CA 1
ATOM 779 C C . THR A 1 98 ? 2.675 0.426 -16.552 1.00 93.88 98 THR A C 1
ATOM 781 O O . THR A 1 98 ? 2.970 -0.659 -16.037 1.00 93.88 98 THR A O 1
ATOM 784 N N . PRO A 1 99 ? 2.248 1.479 -15.832 1.00 95.44 99 PRO A N 1
ATOM 785 C CA . PRO A 1 99 ? 2.123 1.413 -14.388 1.00 95.44 99 PRO A CA 1
ATOM 786 C C . PRO A 1 99 ? 1.111 0.362 -13.942 1.00 95.44 99 PRO A C 1
ATOM 788 O O . PRO A 1 99 ? 0.159 0.046 -14.647 1.00 95.44 99 PRO A O 1
ATOM 791 N N . SER A 1 100 ? 1.283 -0.126 -12.721 1.00 96.00 100 SER A N 1
ATOM 792 C CA . SER A 1 100 ? 0.308 -0.979 -12.048 1.00 96.00 100 SER A CA 1
ATOM 793 C C . SER A 1 100 ? -0.545 -0.128 -11.113 1.00 96.00 100 SER A C 1
ATOM 795 O O . SER A 1 100 ? -0.086 0.248 -10.034 1.00 96.00 100 SER A O 1
ATOM 797 N N . TYR A 1 101 ? -1.781 0.161 -11.510 1.00 97.25 101 TYR A N 1
ATOM 798 C CA . TYR A 1 101 ? -2.763 0.892 -10.715 1.00 97.25 101 TYR A CA 1
ATOM 799 C C . TYR A 1 101 ? -3.512 -0.073 -9.792 1.00 97.25 101 TYR A C 1
ATOM 801 O O . TYR A 1 101 ? -4.132 -1.030 -10.254 1.00 97.25 101 TYR A O 1
ATOM 809 N N . MET A 1 102 ? -3.461 0.182 -8.484 1.00 97.56 102 MET A N 1
ATOM 810 C CA . MET A 1 102 ? -4.072 -0.655 -7.446 1.00 97.56 102 MET A CA 1
ATOM 811 C C . MET A 1 102 ? -4.929 0.169 -6.468 1.00 97.56 102 MET A C 1
ATOM 813 O O . MET A 1 102 ? -4.620 0.243 -5.273 1.00 97.56 102 MET A O 1
ATOM 817 N N . PRO A 1 103 ? -5.994 0.852 -6.930 1.00 97.06 103 PRO A N 1
ATOM 818 C CA . PRO A 1 103 ? -6.881 1.551 -6.015 1.00 97.06 103 PRO A CA 1
ATOM 819 C C . PRO A 1 103 ? -7.606 0.549 -5.108 1.00 97.06 103 PRO A C 1
ATOM 821 O O . PRO A 1 103 ? -8.128 -0.476 -5.555 1.00 97.06 103 PRO A O 1
ATOM 824 N N . GLN A 1 104 ? -7.674 0.867 -3.819 1.00 97.19 104 GLN A N 1
ATOM 825 C CA . GLN A 1 104 ? -8.378 0.056 -2.831 1.00 97.19 104 GLN A CA 1
ATOM 826 C C . GLN A 1 104 ? -9.145 0.930 -1.842 1.00 97.19 104 GLN A C 1
ATOM 828 O O . GLN A 1 104 ? -8.729 2.033 -1.481 1.00 97.19 104 GLN A O 1
ATOM 833 N N . ILE A 1 105 ? -10.251 0.388 -1.346 1.00 98.00 105 ILE A N 1
ATOM 834 C CA . ILE A 1 105 ? -10.998 0.931 -0.219 1.00 98.00 105 ILE A CA 1
ATOM 835 C C . ILE A 1 105 ? -11.118 -0.143 0.859 1.00 98.00 105 ILE A C 1
ATOM 837 O O . ILE A 1 105 ? -11.463 -1.291 0.583 1.00 98.00 105 ILE A O 1
ATOM 841 N N . THR A 1 106 ? -10.798 0.212 2.100 1.00 98.19 106 THR A N 1
ATOM 842 C CA . THR A 1 106 ? -10.893 -0.690 3.254 1.00 98.19 106 THR A CA 1
ATOM 843 C C . THR A 1 106 ? -11.753 -0.065 4.339 1.00 98.19 106 THR A C 1
ATOM 845 O O . THR A 1 106 ? -11.541 1.087 4.707 1.00 98.19 106 THR A O 1
ATOM 848 N N . ALA A 1 107 ? -12.697 -0.821 4.885 1.00 98.06 107 ALA A N 1
ATOM 849 C CA . ALA A 1 107 ? -13.456 -0.445 6.070 1.00 98.06 107 ALA A CA 1
ATOM 850 C C . ALA A 1 107 ? -12.924 -1.207 7.287 1.00 98.06 107 ALA A C 1
ATOM 852 O O . ALA A 1 107 ? -12.702 -2.411 7.210 1.00 98.06 107 ALA A O 1
ATOM 853 N N . TYR A 1 108 ? -12.759 -0.512 8.409 1.00 96.75 108 TYR A N 1
ATOM 85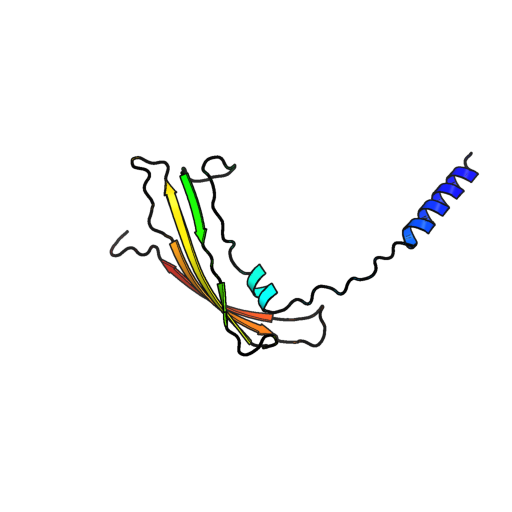4 C CA . TYR A 1 108 ? -12.340 -1.047 9.702 1.00 96.75 108 TYR A CA 1
ATOM 855 C C . TYR A 1 108 ? -13.405 -0.753 10.760 1.00 96.75 108 TYR A C 1
ATOM 857 O O . TYR A 1 108 ? -13.865 0.386 10.877 1.00 96.75 108 TYR A O 1
ATOM 865 N N . TYR A 1 109 ? -13.754 -1.753 11.570 1.00 95.38 109 TYR A N 1
ATOM 866 C CA . TYR A 1 109 ? -14.705 -1.630 12.672 1.00 95.38 109 TYR A CA 1
ATOM 867 C C . TYR A 1 109 ? -14.147 -2.184 13.990 1.00 95.38 109 TYR A C 1
ATOM 869 O O . TYR A 1 109 ? -13.756 -3.347 14.074 1.00 95.38 109 TYR A O 1
ATOM 877 N N . LEU A 1 110 ? -14.153 -1.366 15.044 1.00 92.94 110 LEU A N 1
ATOM 878 C CA . LEU A 1 110 ? -13.702 -1.734 16.387 1.00 92.94 110 LEU A CA 1
ATOM 879 C C . LEU A 1 110 ? -14.823 -2.433 17.177 1.00 92.94 110 LEU A C 1
ATOM 881 O O . LEU A 1 110 ? -15.809 -1.801 17.576 1.00 92.94 110 LEU A O 1
ATOM 885 N N . LEU A 1 111 ? -14.646 -3.724 17.471 1.00 90.31 111 LEU A N 1
ATOM 886 C CA . LEU A 1 111 ? -15.618 -4.549 18.198 1.00 90.31 111 LEU A CA 1
ATOM 887 C C . LEU A 1 111 ? -15.676 -4.233 19.700 1.00 90.31 111 LEU A C 1
ATOM 889 O O . LEU A 1 111 ? -16.762 -4.228 20.277 1.00 90.31 111 LEU A O 1
ATOM 893 N N . ASN A 1 112 ? -14.538 -3.934 20.332 1.00 80.38 112 ASN A N 1
ATOM 894 C CA . ASN A 1 112 ? -14.446 -3.645 21.766 1.00 80.38 112 ASN A CA 1
ATOM 895 C C . ASN A 1 112 ? -13.382 -2.566 22.046 1.00 80.38 112 ASN A C 1
ATOM 897 O O . ASN A 1 112 ? -12.320 -2.581 21.431 1.00 80.38 112 ASN A O 1
ATOM 901 N N . ASP A 1 113 ? -13.651 -1.661 22.993 1.00 69.81 113 ASP A N 1
ATOM 902 C CA . ASP A 1 113 ? -12.736 -0.575 23.412 1.00 69.81 113 ASP A CA 1
ATOM 903 C C . ASP A 1 113 ? -12.442 -0.605 24.928 1.00 69.81 113 ASP A C 1
ATOM 905 O O . ASP A 1 113 ? -11.892 0.341 25.481 1.00 69.81 113 ASP A O 1
ATOM 909 N N . LYS A 1 114 ? -12.812 -1.686 25.635 1.00 65.31 114 LYS A N 1
ATOM 910 C CA . LYS A 1 114 ? -12.755 -1.731 27.110 1.00 65.31 114 LYS A CA 1
ATOM 911 C C . LYS A 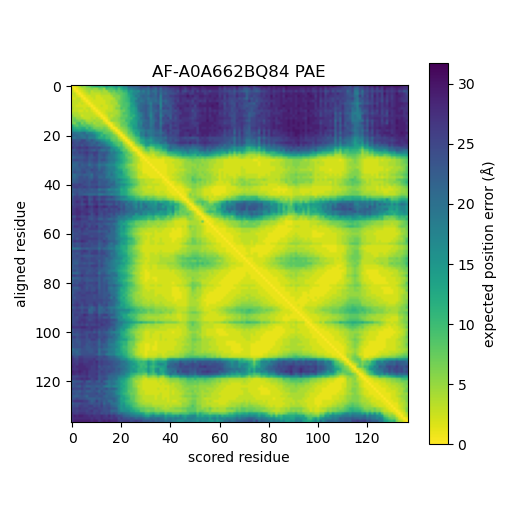1 114 ? -11.355 -1.948 27.708 1.00 65.31 114 LYS A C 1
ATOM 913 O O . LYS A 1 114 ? -11.165 -1.623 28.875 1.00 65.31 114 LYS A O 1
ATOM 918 N N . LYS A 1 115 ? -10.377 -2.488 26.965 1.00 61.62 115 LYS A N 1
ATOM 919 C CA . LYS A 1 115 ? -8.980 -2.654 27.427 1.00 61.62 115 LYS A CA 1
ATOM 920 C C . LYS A 1 115 ? -7.993 -2.431 26.279 1.00 61.62 115 LYS A C 1
ATOM 922 O O . LYS A 1 115 ? -8.200 -2.945 25.184 1.00 61.62 115 LYS A O 1
ATOM 927 N N . ALA A 1 116 ? -6.904 -1.701 26.540 1.00 60.81 116 ALA A N 1
ATOM 928 C CA . ALA A 1 116 ? -5.882 -1.370 25.538 1.00 60.81 116 ALA A CA 1
ATOM 929 C C . ALA A 1 116 ? -5.215 -2.609 24.908 1.00 60.81 116 ALA A C 1
ATOM 931 O O . ALA A 1 116 ? -4.871 -2.571 23.732 1.00 60.81 116 ALA A O 1
ATOM 932 N N . ALA A 1 117 ? -5.099 -3.705 25.665 1.00 59.66 117 ALA A N 1
ATOM 933 C CA . ALA A 1 117 ? -4.462 -4.947 25.226 1.00 59.66 117 ALA A CA 1
ATOM 934 C C . ALA A 1 117 ? -5.386 -5.911 24.447 1.00 59.66 117 ALA A C 1
ATOM 936 O O . ALA A 1 117 ? -4.896 -6.866 23.860 1.00 59.66 117 ALA A O 1
ATOM 937 N N . SER A 1 118 ? -6.710 -5.695 24.428 1.00 65.06 118 SER A N 1
ATOM 938 C CA . SER A 1 118 ? -7.679 -6.647 23.846 1.00 65.06 118 SER A CA 1
ATOM 939 C C . SER A 1 118 ? -8.680 -5.964 22.905 1.00 65.06 118 SER A C 1
ATOM 941 O O . SER A 1 118 ? -9.900 -6.132 23.022 1.00 65.06 118 SER A O 1
ATOM 943 N N . LYS A 1 119 ? -8.173 -5.125 22.000 1.00 77.06 119 LYS A N 1
ATOM 944 C CA . LYS A 1 119 ? -8.986 -4.503 20.953 1.00 77.06 119 LYS A CA 1
ATOM 945 C C . LYS A 1 119 ? -9.106 -5.446 19.763 1.00 77.06 119 LYS A C 1
ATOM 947 O O . LYS A 1 119 ? -8.123 -5.720 19.085 1.00 77.06 119 LYS A O 1
ATOM 952 N N . HIS A 1 120 ? -10.323 -5.897 19.485 1.00 87.62 120 HIS A N 1
ATOM 953 C CA . HIS A 1 120 ? -10.625 -6.673 18.285 1.00 87.62 120 HIS A CA 1
ATOM 954 C C . HIS A 1 120 ? -11.159 -5.749 17.194 1.00 87.62 120 HIS A C 1
ATOM 956 O O . HIS A 1 120 ? -12.053 -4.938 17.448 1.00 87.62 120 HIS A O 1
ATOM 962 N N . THR A 1 121 ? -10.619 -5.886 15.986 1.00 90.62 121 THR A N 1
ATOM 963 C CA . THR A 1 121 ? -11.014 -5.099 14.815 1.00 90.62 121 THR A CA 1
ATOM 964 C C . THR A 1 121 ? -11.432 -6.047 13.703 1.00 90.62 121 THR A C 1
ATOM 966 O O . THR A 1 121 ? -10.717 -7.002 13.416 1.00 90.62 121 THR A O 1
ATOM 969 N N . LEU A 1 122 ? -12.576 -5.778 13.081 1.00 94.69 122 LEU A N 1
ATOM 970 C CA . LEU A 1 122 ? -12.966 -6.392 11.815 1.00 94.69 122 LEU A CA 1
ATOM 971 C C . LEU A 1 122 ? -12.589 -5.455 10.679 1.00 94.69 122 LEU A C 1
ATOM 973 O O . LEU A 1 122 ? -12.696 -4.236 10.831 1.00 94.69 122 LEU A O 1
ATOM 977 N N . PHE A 1 123 ? -12.187 -6.010 9.543 1.00 96.31 123 PHE A N 1
ATOM 978 C CA . PHE A 1 123 ? -11.955 -5.220 8.347 1.00 96.31 123 PHE A CA 1
ATOM 979 C C . PHE A 1 123 ? -12.449 -5.937 7.095 1.00 96.31 123 PHE A C 1
ATOM 981 O O . PHE A 1 123 ? -12.511 -7.163 7.050 1.00 96.31 123 PHE A O 1
ATOM 988 N N . GLY A 1 124 ? -12.795 -5.149 6.083 1.00 97.50 124 GLY A N 1
ATOM 989 C CA . GLY A 1 124 ? -13.121 -5.621 4.742 1.00 97.50 124 GLY A CA 1
ATOM 990 C C . GLY A 1 124 ? -12.491 -4.694 3.714 1.00 97.50 124 GLY A C 1
ATOM 991 O O . GLY A 1 124 ? -12.522 -3.476 3.893 1.00 97.50 124 GLY A O 1
ATOM 992 N N . LYS A 1 125 ? -11.899 -5.265 2.664 1.00 97.19 125 LYS A N 1
ATOM 993 C CA . LYS A 1 125 ? -11.180 -4.540 1.613 1.00 97.19 125 LYS A CA 1
ATOM 994 C C . LYS A 1 125 ? -11.760 -4.896 0.249 1.00 97.19 125 LYS A C 1
ATOM 996 O O . LYS A 1 125 ? -11.961 -6.070 -0.042 1.00 97.19 125 LYS A O 1
ATOM 1001 N N . VAL A 1 126 ? -11.963 -3.882 -0.582 1.00 97.94 126 VAL A N 1
ATOM 1002 C CA . VAL A 1 126 ? -12.168 -4.030 -2.024 1.00 97.94 126 VAL A CA 1
ATOM 1003 C C . VAL A 1 126 ? -10.975 -3.387 -2.712 1.00 97.94 126 VAL A C 1
ATOM 1005 O O . VAL A 1 126 ? -10.618 -2.253 -2.396 1.00 97.94 126 VAL A O 1
ATOM 1008 N N . ALA A 1 127 ? -10.351 -4.120 -3.622 1.00 96.69 127 ALA A N 1
ATOM 1009 C CA . ALA A 1 127 ? -9.209 -3.663 -4.396 1.00 96.69 127 ALA A CA 1
ATOM 1010 C C . ALA A 1 127 ? -9.456 -3.951 -5.875 1.00 96.69 127 ALA A C 1
ATOM 1012 O O . ALA A 1 127 ? -10.086 -4.951 -6.222 1.00 96.69 127 ALA A O 1
ATOM 1013 N N . HIS A 1 128 ? -8.961 -3.067 -6.728 1.00 96.62 128 HIS A N 1
ATOM 1014 C CA . HIS A 1 128 ? -8.927 -3.258 -8.169 1.00 96.62 128 HIS A CA 1
ATOM 1015 C C . HIS A 1 128 ? -7.474 -3.206 -8.631 1.00 96.62 128 HIS A C 1
ATOM 1017 O O . HIS A 1 128 ? -6.684 -2.466 -8.054 1.00 96.62 128 HIS A O 1
ATOM 1023 N N . HIS A 1 129 ? -7.127 -3.984 -9.652 1.00 95.81 129 HIS A N 1
ATOM 1024 C CA . HIS A 1 129 ? -5.793 -4.008 -10.243 1.00 95.81 129 HIS A CA 1
ATOM 1025 C C . HIS A 1 129 ? -5.909 -3.851 -11.758 1.00 95.81 129 HIS A C 1
ATOM 1027 O O . HIS A 1 129 ? -6.698 -4.552 -12.388 1.00 95.81 129 HIS A O 1
ATOM 1033 N N . SER A 1 130 ? -5.162 -2.902 -12.320 1.00 94.62 130 SER A N 1
ATOM 1034 C CA . SER A 1 130 ? -5.145 -2.590 -13.751 1.00 94.62 130 SER A CA 1
ATOM 1035 C C . SER A 1 130 ? -3.766 -2.088 -14.173 1.00 94.62 130 SER A C 1
ATOM 1037 O O . SER A 1 130 ? -3.046 -1.488 -13.375 1.00 94.62 130 SER A O 1
ATOM 1039 N N . ASN A 1 131 ? -3.407 -2.296 -15.437 1.00 93.69 131 ASN A N 1
ATOM 1040 C CA . ASN A 1 131 ? -2.212 -1.723 -16.059 1.00 93.69 131 ASN A CA 1
ATOM 1041 C C . ASN A 1 131 ? -2.501 -0.439 -16.869 1.00 93.69 131 ASN A C 1
ATOM 1043 O O . ASN A 1 131 ? -1.599 0.124 -17.485 1.00 93.69 131 ASN A O 1
ATOM 1047 N N . GLY A 1 132 ? -3.758 0.025 -16.887 1.00 89.50 132 GLY A N 1
ATOM 1048 C CA . GLY A 1 132 ? -4.178 1.247 -17.581 1.00 89.50 132 GLY A CA 1
ATOM 1049 C C . GLY A 1 132 ? -4.120 1.186 -19.111 1.00 89.50 132 GLY A C 1
ATOM 1050 O O . GLY A 1 132 ? -4.261 2.226 -19.752 1.00 89.50 132 GLY A O 1
ATOM 1051 N N . GLN A 1 133 ? -3.905 0.009 -19.700 1.00 90.38 133 GLN A N 1
ATOM 1052 C CA . GLN A 1 133 ? -3.885 -0.170 -21.150 1.00 90.38 133 GLN A CA 1
ATOM 1053 C C . GLN A 1 133 ? -5.293 -0.440 -21.700 1.00 90.38 133 GLN A C 1
ATOM 1055 O O . GLN A 1 133 ? -6.196 -0.870 -20.980 1.00 90.38 133 GLN A O 1
ATOM 1060 N N . SER A 1 134 ? -5.483 -0.180 -22.994 1.00 87.25 134 SER A N 1
ATOM 1061 C CA . SER A 1 134 ? -6.684 -0.543 -23.752 1.00 87.25 134 SER A CA 1
ATOM 1062 C C . SER A 1 134 ? -6.351 -1.602 -24.812 1.00 87.25 134 SER A C 1
ATOM 1064 O O . SER A 1 134 ? -5.261 -1.582 -25.378 1.00 87.25 134 SER A O 1
ATOM 1066 N N . GLY A 1 135 ? -7.289 -2.514 -25.091 1.00 82.56 135 GLY A N 1
ATOM 1067 C CA . GLY A 1 135 ? -7.114 -3.596 -26.074 1.00 82.56 135 GLY A CA 1
ATOM 1068 C C . GLY A 1 135 ? -6.564 -4.898 -25.484 1.00 82.56 135 GLY A C 1
ATOM 1069 O O . GLY A 1 135 ? -6.685 -5.124 -24.285 1.00 82.56 135 GLY A O 1
ATOM 1070 N N . ASP A 1 136 ? -5.996 -5.747 -26.342 1.00 72.06 136 ASP A N 1
ATOM 1071 C CA . ASP A 1 136 ? -5.381 -7.021 -25.957 1.00 72.06 136 ASP A CA 1
ATOM 1072 C C . ASP A 1 136 ? -3.871 -6.808 -25.766 1.00 72.06 136 ASP A C 1
ATOM 1074 O O . ASP A 1 136 ? -3.165 -6.472 -26.721 1.00 72.06 136 ASP A O 1
ATOM 1078 N N . PHE A 1 137 ? -3.383 -6.954 -24.536 1.00 62.59 137 PHE A N 1
ATOM 1079 C CA . PHE A 1 137 ? -1.999 -6.692 -24.132 1.00 62.59 137 PHE A CA 1
ATOM 1080 C C . PHE A 1 137 ? -1.513 -7.714 -23.104 1.0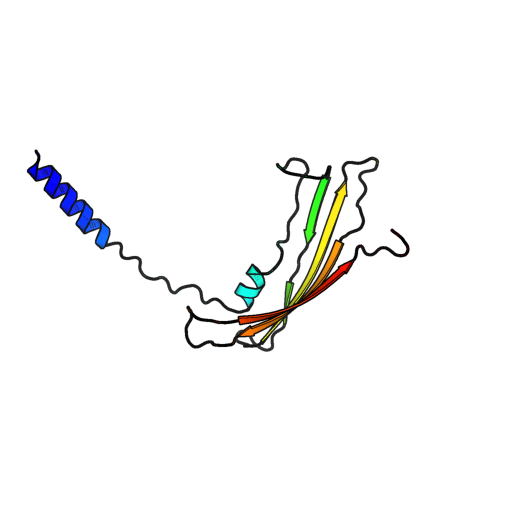0 62.59 137 PHE A C 1
ATOM 1082 O O . PHE A 1 137 ? -2.353 -8.222 -22.322 1.00 62.59 137 PHE A O 1
#